Protein AF-A0A3S3PMS1-F1 (afdb_monomer_lite)

pLDDT: mean 74.76, std 13.11, range [43.78, 96.06]

Structure (mmCIF, N/CA/C/O backbone):
data_AF-A0A3S3PMS1-F1
#
_entry.id   AF-A0A3S3PMS1-F1
#
loop_
_atom_site.group_PDB
_atom_site.id
_atom_site.type_symbol
_atom_site.label_atom_id
_atom_site.label_alt_id
_atom_site.label_comp_id
_atom_site.label_asym_id
_atom_site.label_ent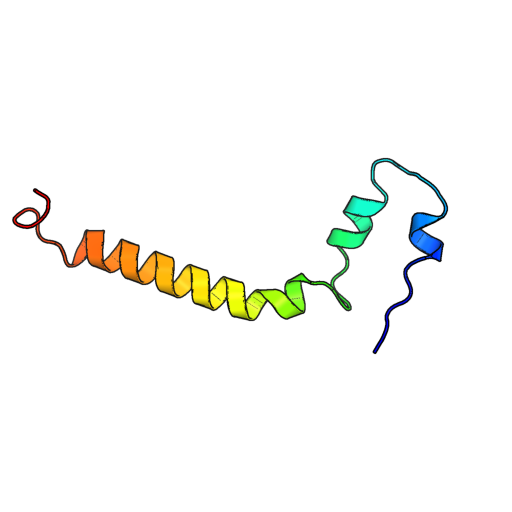ity_id
_atom_site.label_seq_id
_atom_site.pdbx_PDB_ins_code
_atom_site.Cartn_x
_atom_site.Cartn_y
_atom_site.Cartn_z
_atom_site.occupancy
_atom_site.B_iso_or_equiv
_atom_site.auth_seq_id
_atom_site.auth_comp_id
_atom_site.auth_asym_id
_atom_site.auth_atom_id
_atom_site.pdbx_PDB_model_num
ATOM 1 N N . MET A 1 1 ? 20.599 -10.998 -5.674 1.00 43.78 1 MET A N 1
ATOM 2 C CA . MET A 1 1 ? 20.865 -10.947 -7.131 1.00 43.78 1 MET A CA 1
ATOM 3 C C . MET A 1 1 ? 20.726 -9.513 -7.604 1.00 43.78 1 MET A C 1
ATOM 5 O O . MET A 1 1 ? 19.672 -8.925 -7.395 1.00 43.78 1 MET A O 1
ATOM 9 N N . THR A 1 2 ? 21.770 -8.958 -8.209 1.00 69.75 2 THR A N 1
ATOM 10 C CA . THR A 1 2 ? 21.769 -7.635 -8.844 1.00 69.75 2 THR A CA 1
ATOM 11 C C . THR A 1 2 ? 21.142 -7.731 -10.236 1.00 69.75 2 THR A C 1
ATOM 13 O O . THR A 1 2 ? 21.480 -8.614 -11.020 1.00 69.75 2 THR A O 1
ATOM 16 N N . VAL A 1 3 ? 20.186 -6.853 -10.538 1.00 63.97 3 VAL A N 1
ATOM 17 C CA . VAL A 1 3 ? 19.554 -6.769 -11.863 1.00 63.97 3 VAL A CA 1
ATOM 18 C C . VAL A 1 3 ? 20.105 -5.531 -12.560 1.00 63.97 3 VAL A C 1
ATOM 20 O O . VAL A 1 3 ? 19.845 -4.417 -12.122 1.00 63.97 3 VAL A O 1
ATOM 23 N N . THR A 1 4 ? 20.865 -5.713 -13.639 1.00 72.00 4 THR A N 1
ATOM 24 C CA . THR A 1 4 ? 21.481 -4.609 -14.391 1.00 72.00 4 THR A CA 1
ATOM 25 C C . THR A 1 4 ? 20.486 -4.023 -15.397 1.00 72.00 4 THR A C 1
ATOM 27 O O . THR A 1 4 ? 20.060 -4.709 -16.325 1.00 72.00 4 THR A O 1
ATOM 30 N N . TYR A 1 5 ? 20.104 -2.752 -15.233 1.00 66.75 5 TYR A N 1
ATOM 31 C CA . TYR A 1 5 ? 19.148 -2.040 -16.105 1.00 66.75 5 TYR A CA 1
ATOM 32 C C . TYR A 1 5 ? 19.770 -0.874 -16.899 1.00 66.75 5 TYR A C 1
ATOM 34 O O . TYR A 1 5 ? 19.055 -0.175 -17.617 1.00 66.75 5 TYR A O 1
ATOM 42 N N . SER A 1 6 ? 21.096 -0.702 -16.838 1.00 67.44 6 SER A N 1
ATOM 43 C CA . SER A 1 6 ? 21.857 0.401 -17.455 1.00 67.44 6 SER A CA 1
ATOM 44 C C . SER A 1 6 ? 21.627 0.535 -18.969 1.00 67.44 6 SER A C 1
ATOM 46 O O . SER A 1 6 ? 21.475 1.638 -19.484 1.00 67.44 6 SER A O 1
ATOM 48 N N . LEU A 1 7 ? 21.507 -0.592 -19.679 1.00 64.31 7 LEU A N 1
ATOM 49 C CA . LEU A 1 7 ? 21.246 -0.636 -21.125 1.00 64.31 7 LEU A CA 1
ATOM 50 C C . LEU A 1 7 ? 19.838 -0.149 -21.515 1.00 64.31 7 LEU A C 1
ATOM 52 O O . LEU A 1 7 ? 19.653 0.364 -22.614 1.00 64.31 7 LEU A O 1
ATOM 56 N N . ASN A 1 8 ? 18.848 -0.266 -20.622 1.00 61.81 8 ASN A N 1
ATOM 57 C CA . ASN A 1 8 ? 17.466 0.142 -20.906 1.00 61.81 8 ASN A CA 1
ATOM 58 C C . ASN A 1 8 ? 17.226 1.648 -20.714 1.00 61.81 8 ASN A C 1
ATOM 60 O O . ASN A 1 8 ? 16.240 2.170 -21.231 1.00 61.81 8 ASN A O 1
ATOM 64 N N . VAL A 1 9 ? 18.120 2.346 -20.005 1.00 62.19 9 VAL A N 1
ATOM 65 C CA . VAL A 1 9 ? 18.053 3.804 -19.776 1.00 62.19 9 VAL A CA 1
ATOM 66 C C . VAL A 1 9 ? 18.974 4.577 -20.736 1.00 62.19 9 VAL A C 1
ATOM 68 O O . VAL A 1 9 ? 18.870 5.792 -20.847 1.00 62.19 9 VAL A O 1
ATOM 71 N N . ALA A 1 10 ? 19.813 3.886 -21.51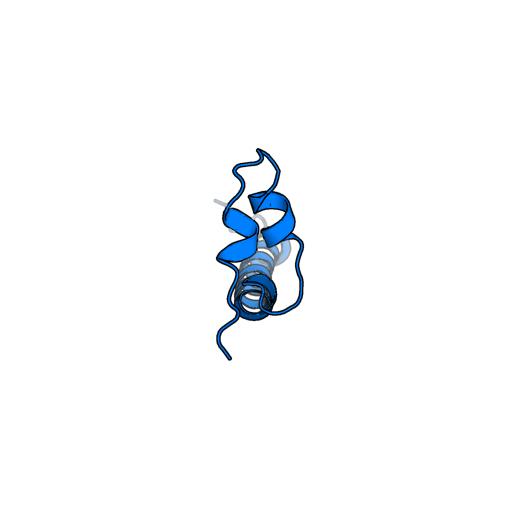6 1.00 67.25 10 ALA A N 1
ATOM 72 C CA . ALA A 1 10 ? 20.767 4.508 -22.440 1.00 67.25 10 ALA A CA 1
ATOM 73 C C . ALA A 1 10 ? 20.123 5.358 -23.561 1.00 67.25 10 ALA A C 1
ATOM 75 O O . ALA A 1 10 ? 20.788 6.210 -24.143 1.00 67.25 10 ALA A O 1
ATOM 76 N N . LYS A 1 11 ? 18.829 5.166 -23.866 1.00 64.31 11 LYS A N 1
ATOM 77 C CA . LYS A 1 11 ? 18.049 6.052 -24.748 1.00 64.31 11 LYS A CA 1
ATOM 78 C C . LYS A 1 11 ? 16.969 6.769 -23.942 1.00 64.31 11 LYS A C 1
ATOM 80 O O . LYS A 1 11 ? 15.990 6.146 -23.531 1.00 64.31 11 LYS A O 1
ATOM 85 N N . ALA A 1 12 ? 17.115 8.082 -23.775 1.00 62.31 12 ALA A N 1
ATOM 86 C CA . ALA A 1 12 ? 16.120 8.922 -23.120 1.00 62.31 12 ALA A CA 1
ATOM 87 C C . ALA A 1 12 ? 14.827 8.975 -23.958 1.00 62.31 12 ALA A C 1
ATOM 89 O O . ALA A 1 12 ? 14.739 9.657 -24.977 1.00 62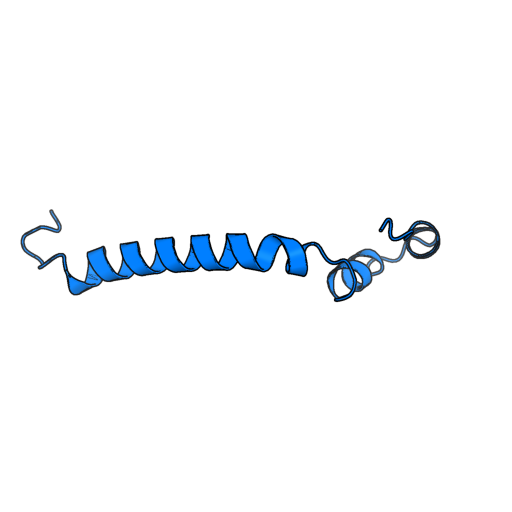.31 12 ALA A O 1
ATOM 90 N N . ARG A 1 13 ? 13.813 8.214 -23.541 1.00 67.94 13 ARG A N 1
ATOM 91 C CA . ARG A 1 13 ? 12.429 8.309 -24.027 1.00 67.94 13 ARG A CA 1
ATOM 92 C C . ARG A 1 13 ? 11.542 8.695 -22.848 1.00 67.94 13 ARG A C 1
ATOM 94 O O . ARG A 1 13 ? 11.683 8.102 -21.782 1.00 67.94 13 ARG A O 1
ATOM 101 N N . LEU A 1 14 ? 10.585 9.603 -23.062 1.00 67.06 14 LEU A N 1
ATOM 102 C CA . LEU A 1 14 ? 9.619 10.064 -22.046 1.00 67.06 14 LEU A CA 1
ATOM 103 C C . LEU A 1 14 ? 8.940 8.911 -21.277 1.00 67.06 14 LEU A C 1
ATOM 105 O O . LEU A 1 14 ? 8.714 9.010 -20.079 1.00 67.06 14 LEU A O 1
ATOM 109 N N . CYS A 1 15 ? 8.681 7.779 -21.939 1.00 68.38 15 CYS A N 1
ATOM 110 C CA . CYS A 1 15 ? 8.027 6.605 -21.346 1.00 68.38 15 CYS A CA 1
ATOM 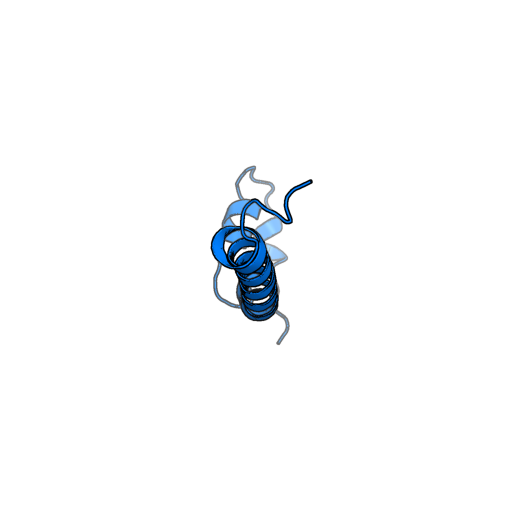111 C C . CYS A 1 15 ? 8.997 5.452 -20.986 1.00 68.38 15 CYS A C 1
ATOM 113 O O . CYS A 1 15 ? 8.572 4.322 -20.738 1.00 68.38 15 CYS A O 1
ATOM 115 N N . GLY A 1 16 ? 10.314 5.697 -20.996 1.00 71.25 16 GLY A N 1
ATOM 116 C CA . GLY A 1 16 ? 11.333 4.685 -20.682 1.00 71.25 16 GLY A CA 1
ATOM 117 C C . GLY A 1 16 ? 11.275 4.229 -19.222 1.00 71.25 16 GLY A C 1
ATOM 118 O O . GLY A 1 16 ? 11.228 3.032 -18.950 1.00 71.25 16 GLY A O 1
ATOM 119 N N . PHE A 1 17 ? 11.174 5.181 -18.289 1.00 71.69 17 PHE A N 1
ATOM 120 C CA . PHE A 1 17 ? 11.055 4.904 -16.853 1.00 71.69 17 PHE A CA 1
ATOM 121 C C . PHE A 1 17 ? 9.708 4.275 -16.467 1.00 71.69 17 PHE A C 1
ATOM 123 O O . PHE A 1 17 ? 9.676 3.365 -15.646 1.00 71.69 17 PHE A O 1
ATOM 130 N N . ALA A 1 18 ? 8.605 4.662 -17.115 1.00 74.12 18 ALA A N 1
ATOM 131 C CA . ALA A 1 18 ? 7.297 4.041 -16.879 1.00 74.12 18 ALA A CA 1
ATOM 132 C C . ALA A 1 18 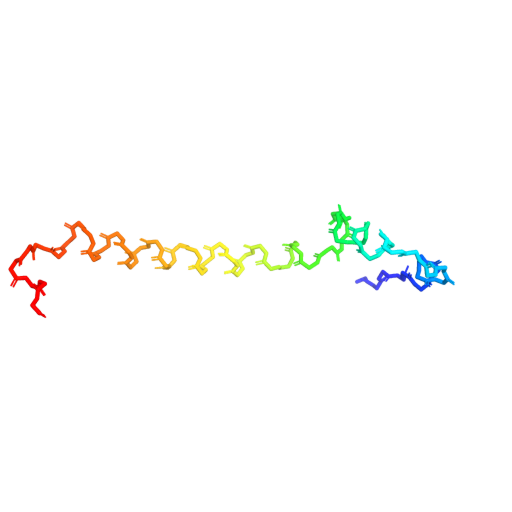? 7.295 2.532 -17.212 1.00 74.12 18 ALA A C 1
ATOM 134 O O . ALA A 1 18 ? 6.717 1.728 -16.480 1.00 74.12 18 ALA A O 1
ATOM 135 N N . LYS A 1 19 ? 8.021 2.116 -18.263 1.00 70.69 19 LYS A N 1
ATOM 136 C CA . LYS A 1 19 ? 8.226 0.691 -18.588 1.00 70.69 19 LYS A CA 1
ATOM 137 C C . LYS A 1 19 ? 9.034 -0.068 -17.532 1.00 70.69 19 LYS A C 1
ATOM 139 O O . LYS A 1 19 ? 8.850 -1.276 -17.393 1.00 70.69 19 LYS A O 1
ATOM 144 N N . LEU A 1 20 ? 9.921 0.610 -16.802 1.00 72.38 20 LEU A N 1
ATOM 145 C CA . LEU A 1 20 ? 10.670 0.013 -15.693 1.00 72.38 20 LEU A CA 1
ATOM 146 C C . LEU A 1 20 ? 9.774 -0.226 -14.471 1.00 72.38 20 LEU A C 1
ATOM 148 O O . LEU A 1 20 ? 9.914 -1.272 -13.839 1.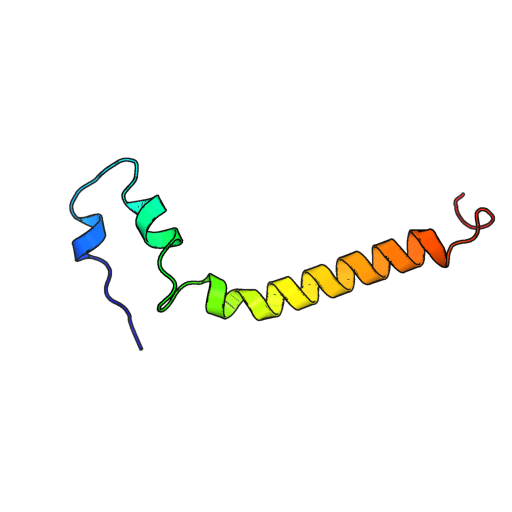00 72.38 20 LEU A O 1
ATOM 152 N N . LEU A 1 21 ? 8.815 0.666 -14.188 1.00 74.38 21 LEU A N 1
ATOM 153 C CA . LEU A 1 21 ? 7.845 0.468 -13.101 1.00 74.38 21 LEU A CA 1
ATOM 154 C C . LEU A 1 21 ? 6.955 -0.764 -13.347 1.00 74.38 21 LEU A C 1
ATOM 156 O O . LEU A 1 21 ? 6.746 -1.559 -12.438 1.00 74.38 21 LEU A O 1
ATOM 160 N N . GLY A 1 22 ? 6.491 -0.991 -14.579 1.00 72.12 22 GLY A N 1
ATOM 161 C CA . GLY A 1 22 ? 5.609 -2.127 -14.898 1.00 72.12 22 GLY A CA 1
ATOM 162 C C . GLY A 1 22 ? 6.263 -3.520 -14.857 1.00 72.12 22 GLY A C 1
ATOM 163 O O . GLY A 1 22 ? 5.585 -4.529 -15.055 1.00 72.12 22 GLY A O 1
ATOM 164 N N . ARG A 1 23 ? 7.579 -3.627 -14.637 1.00 71.88 23 ARG A N 1
ATOM 165 C CA . ARG A 1 23 ? 8.298 -4.909 -14.690 1.00 71.88 23 ARG A CA 1
ATOM 166 C C . ARG A 1 23 ? 8.227 -5.627 -13.340 1.00 71.88 23 ARG A C 1
ATOM 168 O O . ARG A 1 23 ? 8.762 -5.138 -12.362 1.00 71.88 23 ARG A O 1
ATOM 175 N N . TRP A 1 24 ? 7.637 -6.825 -13.294 1.00 65.12 24 TRP A N 1
ATOM 176 C CA . TRP A 1 24 ? 7.414 -7.595 -12.051 1.00 65.12 24 TRP A CA 1
ATOM 177 C C . TRP A 1 24 ? 8.677 -8.262 -11.459 1.00 65.12 24 TRP A C 1
ATOM 179 O O . TRP A 1 24 ? 8.832 -8.366 -10.240 1.00 65.12 24 TRP A O 1
ATOM 189 N N . ARG A 1 25 ? 9.620 -8.723 -12.299 1.00 65.75 25 ARG A N 1
ATOM 190 C CA . ARG A 1 25 ? 10.869 -9.364 -11.830 1.00 65.75 25 ARG A CA 1
ATOM 191 C C . ARG A 1 25 ? 11.817 -8.323 -11.221 1.00 65.75 25 ARG A C 1
ATOM 193 O O . ARG A 1 25 ? 12.379 -7.519 -11.957 1.00 65.75 25 ARG A O 1
ATOM 200 N N . GLY A 1 26 ? 12.046 -8.411 -9.909 1.00 68.50 26 GLY A N 1
ATOM 201 C CA . GLY A 1 26 ? 12.988 -7.549 -9.181 1.00 68.50 26 GLY A CA 1
ATOM 202 C C . GLY A 1 26 ? 12.441 -6.161 -8.847 1.00 68.50 26 GLY A C 1
ATOM 203 O O . GLY A 1 26 ? 13.218 -5.274 -8.512 1.00 68.50 26 GLY A O 1
ATOM 204 N N . SER A 1 27 ? 11.125 -5.965 -8.953 1.00 76.06 27 SER A N 1
ATOM 205 C CA . SER A 1 27 ? 10.511 -4.679 -8.645 1.00 76.06 27 SER A CA 1
ATOM 206 C C . SER A 1 27 ? 10.476 -4.393 -7.152 1.00 76.06 27 SER A C 1
ATOM 208 O O . SER A 1 27 ? 10.263 -5.301 -6.341 1.00 76.06 27 SER A O 1
ATOM 210 N N . ILE A 1 28 ? 10.557 -3.105 -6.818 1.00 79.44 28 ILE A N 1
ATOM 211 C CA . ILE A 1 28 ? 10.311 -2.575 -5.474 1.00 79.44 28 ILE A CA 1
ATOM 212 C C . ILE A 1 28 ? 8.944 -3.038 -4.963 1.00 79.44 28 ILE A C 1
ATOM 214 O O . ILE A 1 28 ? 8.826 -3.337 -3.781 1.00 79.44 28 ILE A O 1
ATOM 218 N N . TYR A 1 29 ? 7.946 -3.216 -5.839 1.00 79.94 29 TYR A N 1
ATOM 219 C CA . TYR A 1 29 ? 6.628 -3.721 -5.440 1.00 79.94 29 TYR A CA 1
ATOM 220 C C . TYR A 1 29 ? 6.696 -5.072 -4.726 1.00 79.94 29 TYR A C 1
ATOM 222 O O . TYR A 1 29 ? 5.976 -5.272 -3.759 1.00 79.94 29 TYR A O 1
ATOM 230 N N . LYS A 1 30 ? 7.584 -5.990 -5.131 1.00 76.88 30 LYS A N 1
ATOM 231 C CA . LYS A 1 30 ? 7.681 -7.311 -4.488 1.00 76.88 30 LYS A CA 1
ATOM 232 C C . LYS A 1 30 ? 8.270 -7.228 -3.078 1.00 76.88 30 LYS A C 1
ATOM 234 O O . LYS A 1 30 ? 7.924 -8.044 -2.229 1.00 76.88 30 LYS A O 1
ATOM 239 N N . LEU A 1 31 ? 9.148 -6.254 -2.845 1.00 82.00 31 LEU A N 1
ATOM 240 C CA . LEU A 1 31 ? 9.730 -5.991 -1.532 1.00 82.00 31 LEU A CA 1
ATOM 241 C C . LEU A 1 31 ? 8.738 -5.225 -0.644 1.00 82.00 31 LEU A C 1
ATOM 243 O O . LEU A 1 31 ? 8.503 -5.602 0.498 1.00 82.00 31 LEU A O 1
ATOM 247 N N . LEU A 1 32 ? 8.117 -4.185 -1.201 1.00 86.19 32 LEU A N 1
ATOM 248 C CA . LEU A 1 32 ? 7.268 -3.244 -0.480 1.00 86.19 32 LEU A CA 1
ATOM 249 C C . LEU A 1 32 ? 5.845 -3.765 -0.248 1.00 86.19 32 LEU A C 1
ATOM 251 O O . LEU A 1 32 ? 5.164 -3.260 0.635 1.00 86.19 32 LEU A O 1
ATOM 255 N N . TYR A 1 33 ? 5.386 -4.778 -0.993 1.00 86.81 33 TYR A N 1
ATOM 256 C CA . TYR A 1 33 ? 4.031 -5.324 -0.849 1.00 86.81 33 TYR A CA 1
ATOM 257 C C . TYR A 1 33 ? 3.725 -5.745 0.592 1.00 86.81 33 TYR A C 1
ATOM 259 O O . TYR A 1 33 ? 2.624 -5.510 1.075 1.00 86.81 33 TYR A O 1
ATOM 267 N N . ARG A 1 34 ? 4.705 -6.313 1.308 1.00 88.06 34 ARG A N 1
ATOM 268 C CA . ARG A 1 34 ? 4.514 -6.746 2.699 1.00 88.06 34 ARG A CA 1
ATOM 269 C C . ARG A 1 34 ? 4.288 -5.560 3.640 1.00 88.06 34 ARG A C 1
ATOM 271 O O . ARG A 1 34 ? 3.317 -5.564 4.388 1.00 88.06 34 ARG A O 1
ATOM 278 N N . GLU A 1 35 ? 5.125 -4.531 3.531 1.00 89.94 35 GLU A N 1
ATOM 279 C CA . GLU A 1 35 ? 5.013 -3.295 4.318 1.00 89.94 35 GLU A CA 1
ATOM 280 C C . GLU A 1 35 ? 3.733 -2.519 3.979 1.00 89.94 35 GLU A C 1
ATOM 282 O O . GLU A 1 35 ? 3.023 -2.067 4.874 1.00 89.94 35 GLU A O 1
ATOM 287 N N . MET A 1 36 ? 3.377 -2.425 2.691 1.00 91.69 36 MET A N 1
ATOM 288 C CA . MET A 1 36 ? 2.143 -1.767 2.248 1.00 91.69 36 MET A CA 1
ATOM 289 C C . MET A 1 36 ? 0.899 -2.467 2.793 1.00 91.69 36 MET A C 1
ATOM 291 O O . MET A 1 36 ? -0.023 -1.796 3.247 1.00 91.69 36 MET A O 1
ATOM 295 N N . VAL A 1 37 ? 0.871 -3.804 2.787 1.00 93.12 37 VAL A N 1
ATOM 296 C CA . VAL A 1 37 ? -0.255 -4.569 3.342 1.00 93.12 37 VAL A CA 1
ATOM 297 C C . VAL A 1 37 ? -0.384 -4.334 4.846 1.00 93.12 37 VAL A C 1
ATOM 299 O O . VAL A 1 37 ? -1.496 -4.111 5.316 1.00 93.12 37 VAL A O 1
ATOM 302 N N . ILE A 1 38 ? 0.725 -4.327 5.593 1.00 95.12 38 ILE A N 1
ATOM 303 C CA . ILE A 1 38 ? 0.712 -4.048 7.038 1.00 95.12 38 ILE A CA 1
ATOM 304 C C . ILE A 1 38 ? 0.210 -2.625 7.306 1.00 95.12 38 ILE A C 1
ATOM 306 O O . ILE A 1 38 ? -0.676 -2.431 8.138 1.00 95.12 38 ILE A O 1
ATOM 310 N N . PHE A 1 39 ? 0.720 -1.638 6.567 1.00 93.62 39 PHE A N 1
ATOM 311 C CA . PHE A 1 39 ? 0.298 -0.246 6.699 1.00 93.62 39 PHE A CA 1
ATOM 312 C C . PHE A 1 39 ? -1.191 -0.064 6.383 1.00 93.62 39 PHE A C 1
ATOM 314 O O . PHE A 1 39 ? -1.916 0.554 7.160 1.00 93.62 39 PHE A O 1
ATOM 321 N N . CYS A 1 40 ? -1.675 -0.649 5.284 1.00 95.75 40 CYS A N 1
ATOM 322 C CA . CYS A 1 40 ? -3.093 -0.616 4.937 1.00 95.75 40 CYS A CA 1
ATOM 323 C C . CYS A 1 40 ? -3.950 -1.316 5.995 1.00 95.75 40 CYS A C 1
ATOM 325 O O . CYS A 1 40 ? -4.973 -0.767 6.389 1.00 95.75 40 CYS A O 1
ATOM 327 N N . ALA A 1 41 ? -3.544 -2.492 6.481 1.00 95.81 41 ALA A N 1
ATOM 328 C CA . ALA A 1 41 ? -4.289 -3.222 7.503 1.00 95.81 41 ALA A CA 1
ATOM 329 C C . ALA A 1 41 ? -4.418 -2.415 8.804 1.00 95.81 41 ALA A C 1
ATOM 331 O O . ALA A 1 41 ? -5.513 -2.331 9.354 1.00 95.81 41 ALA A O 1
ATOM 332 N N . LEU A 1 42 ? -3.334 -1.775 9.257 1.00 96.06 42 LEU A N 1
ATOM 333 C CA . LEU A 1 42 ? -3.351 -0.883 10.420 1.00 96.06 42 LEU A CA 1
ATOM 334 C C . LEU A 1 42 ? -4.218 0.356 10.177 1.00 96.06 42 LEU A C 1
ATOM 336 O O . LEU A 1 42 ? -5.035 0.721 11.014 1.00 96.06 42 LEU A O 1
ATOM 340 N N . TYR A 1 43 ? -4.085 0.998 9.018 1.00 94.81 43 TYR A N 1
ATOM 341 C CA . TYR A 1 43 ? -4.885 2.176 8.694 1.00 94.81 43 TYR A CA 1
ATOM 342 C C . TYR A 1 43 ? -6.386 1.856 8.658 1.00 94.81 43 TYR A C 1
ATOM 344 O O . TYR A 1 43 ? -7.200 2.568 9.251 1.00 94.81 43 TYR A O 1
ATOM 352 N N . TYR A 1 44 ? -6.759 0.754 8.004 1.00 93.88 44 TYR A N 1
ATOM 353 C CA . TYR A 1 44 ? -8.147 0.315 7.943 1.00 93.88 44 TYR A CA 1
ATOM 354 C C . TYR A 1 44 ? -8.666 -0.158 9.294 1.00 93.88 44 TYR A C 1
ATOM 356 O O . TYR A 1 44 ? -9.819 0.129 9.601 1.00 93.88 44 TYR A O 1
ATOM 364 N N . SER A 1 45 ? -7.852 -0.821 10.121 1.00 93.06 45 SER A N 1
ATOM 365 C CA . SER A 1 45 ? -8.285 -1.216 11.464 1.00 93.06 45 SER A CA 1
ATOM 366 C C . SER A 1 45 ? -8.578 0.008 12.329 1.00 93.06 45 SER A C 1
ATOM 368 O O . SER A 1 45 ? -9.642 0.059 12.941 1.00 93.06 45 SER A O 1
ATOM 370 N N . LEU A 1 46 ? -7.723 1.037 12.305 1.00 90.06 46 LEU A N 1
ATOM 371 C CA . LEU A 1 46 ? -7.972 2.305 13.001 1.00 90.06 46 LEU A CA 1
ATOM 372 C C . LEU A 1 46 ? -9.214 3.021 12.460 1.00 90.06 46 LEU A C 1
ATOM 374 O O . LEU A 1 46 ? -10.041 3.492 13.238 1.00 90.06 46 LEU A O 1
ATOM 378 N N . SER A 1 47 ? -9.374 3.078 11.136 1.00 88.69 47 SER A N 1
ATOM 379 C CA . SER A 1 47 ? -10.558 3.673 10.506 1.00 88.69 47 SER A CA 1
ATOM 380 C C . SER A 1 47 ? -11.839 2.933 10.903 1.00 88.69 47 SER A C 1
ATOM 382 O O . SER A 1 47 ? -12.851 3.557 11.219 1.00 88.69 47 SER A O 1
ATOM 384 N N . PHE A 1 48 ? -11.789 1.601 10.953 1.00 90.50 48 PHE A N 1
ATOM 385 C CA . PHE A 1 48 ? -12.910 0.758 11.350 1.00 90.50 48 PHE A CA 1
ATOM 386 C C . PHE A 1 48 ? -13.239 0.925 12.837 1.00 90.50 48 PHE A C 1
ATOM 388 O O . PHE A 1 48 ? -14.397 1.128 13.187 1.00 90.50 48 PHE A O 1
ATOM 395 N N . LEU A 1 49 ? -12.227 0.934 13.707 1.00 86.94 49 LEU A N 1
ATOM 396 C CA . LEU A 1 49 ? -12.377 1.223 15.135 1.00 86.94 49 LEU A CA 1
ATOM 397 C C . LEU A 1 49 ? -13.034 2.591 15.356 1.00 86.94 49 LEU A C 1
ATOM 399 O O . LEU A 1 49 ? -14.021 2.688 16.083 1.00 86.94 49 LEU A O 1
ATOM 403 N N . TYR A 1 50 ? -12.560 3.632 14.669 1.00 81.31 50 TYR A N 1
ATOM 404 C CA . TYR A 1 50 ? -13.141 4.974 14.759 1.00 81.31 50 TYR A CA 1
ATOM 405 C C . TYR A 1 50 ? -14.601 5.027 14.292 1.00 81.31 50 TYR A C 1
ATOM 407 O O . TYR A 1 50 ? -15.406 5.785 14.824 1.00 81.31 50 TYR A O 1
ATOM 415 N N . ARG A 1 51 ? -14.955 4.242 13.273 1.00 76.12 51 ARG A N 1
ATOM 416 C CA . ARG A 1 51 ? -16.253 4.349 12.601 1.00 76.12 51 ARG A CA 1
ATOM 417 C C . ARG A 1 51 ? -17.324 3.428 13.185 1.00 76.12 51 ARG A C 1
ATOM 419 O O . ARG A 1 51 ? -18.494 3.781 13.119 1.00 76.12 51 ARG A O 1
ATOM 426 N N . TYR A 1 52 ? -16.931 2.283 13.743 1.00 74.81 52 TYR A N 1
ATOM 427 C CA . TYR A 1 52 ? -17.849 1.265 14.266 1.00 74.81 52 TYR A CA 1
ATOM 428 C C . TYR A 1 52 ? -17.773 1.080 15.782 1.00 74.81 52 TYR A C 1
ATOM 430 O O . TYR A 1 52 ? -18.777 0.713 16.384 1.00 74.81 52 TYR A O 1
ATOM 438 N N . LEU A 1 53 ? -16.613 1.312 16.408 1.00 65.50 53 LEU A N 1
ATOM 439 C CA . LEU A 1 53 ? -16.455 1.143 17.857 1.00 65.50 53 LEU A CA 1
ATOM 440 C C . LEU A 1 53 ? -16.700 2.453 18.618 1.00 65.50 53 LEU A C 1
ATOM 442 O O . LEU A 1 53 ? -17.188 2.433 19.747 1.00 65.50 53 LEU A O 1
ATOM 446 N N . LEU A 1 54 ? -16.405 3.598 17.995 1.00 59.38 54 LEU A N 1
ATOM 447 C CA . LEU A 1 54 ? -16.666 4.910 18.576 1.00 59.38 54 LEU A CA 1
ATOM 448 C C . LEU A 1 54 ? -18.137 5.302 18.357 1.00 59.38 54 LEU A C 1
ATOM 450 O O . LEU A 1 54 ? -18.496 5.968 17.388 1.00 59.38 54 LEU A O 1
ATOM 454 N N . SER A 1 55 ? -18.992 4.852 19.278 1.00 57.75 55 SER A N 1
ATOM 455 C CA . SER A 1 55 ? -20.349 5.375 19.464 1.00 57.75 55 SER A CA 1
ATOM 456 C C . SER A 1 55 ? -20.315 6.910 19.510 1.00 57.75 55 SER A C 1
ATOM 458 O O . SER A 1 55 ? -19.411 7.491 20.114 1.00 57.75 55 SER A O 1
ATOM 460 N N . GLU A 1 56 ? -21.301 7.561 18.884 1.00 57.62 56 GLU A N 1
ATOM 461 C CA . GLU A 1 56 ? -21.454 9.023 18.729 1.00 57.62 56 GLU A CA 1
ATOM 462 C C . GLU A 1 56 ? -21.283 9.828 20.040 1.00 57.62 56 GLU A C 1
ATOM 464 O O . GLU A 1 56 ? -21.039 11.028 20.001 1.00 57.62 56 GLU A O 1
ATOM 469 N N . ALA A 1 57 ? -21.317 9.177 21.207 1.00 56.69 57 ALA A N 1
ATOM 470 C CA . ALA A 1 57 ? -21.007 9.767 22.511 1.00 56.69 57 ALA A CA 1
ATOM 471 C C . ALA A 1 57 ? -19.511 10.100 22.755 1.00 56.69 57 ALA A C 1
ATOM 473 O O . ALA A 1 57 ? -19.199 10.817 23.705 1.00 56.69 57 ALA A O 1
ATOM 474 N N . GLN A 1 58 ? -18.578 9.582 21.946 1.00 55.31 58 GLN A N 1
ATOM 475 C CA . GLN A 1 58 ? -17.126 9.820 22.074 1.00 55.31 58 GLN A CA 1
ATOM 476 C C . GLN A 1 58 ? -16.518 10.627 20.912 1.00 55.31 58 GLN A C 1
ATOM 478 O O . GLN A 1 58 ? -15.345 10.988 20.968 1.00 55.31 58 GLN A O 1
ATOM 483 N N . LYS A 1 59 ? -17.302 10.954 19.877 1.00 54.62 59 LYS A N 1
ATOM 484 C CA . LYS A 1 59 ? -16.940 11.970 18.877 1.00 54.62 59 LYS A CA 1
ATOM 485 C C . LYS A 1 59 ? -17.319 13.347 19.422 1.00 54.62 59 LYS A C 1
ATOM 487 O O . LYS A 1 59 ? -18.370 13.883 19.080 1.00 54.62 59 LYS A O 1
ATOM 492 N N . LYS A 1 60 ? -16.496 13.901 20.304 1.00 54.81 60 LYS A N 1
ATOM 493 C CA . LYS A 1 60 ? -16.583 15.313 20.680 1.00 54.81 60 LYS A CA 1
ATOM 494 C C . LYS A 1 60 ? -15.273 16.006 20.358 1.00 54.81 60 LYS A C 1
ATOM 496 O O . LYS A 1 60 ? -14.223 15.370 20.590 1.00 54.81 60 LYS A O 1
#

Secondary structure (DSSP, 8-state):
-----HHHHSS--TTHHHHHHT--TT-HHHHHHHHHHHHHHHHHHHHHIIIIIS-TTS--

Radius of gyration: 20.44 Å; chains: 1; bounding box: 43×26×47 Å

Foldseek 3Di:
DDDDCPVQPPDDDPCSVVVVQPDPPPHPCVVCVVVVVVVVVVVVVVVCCVPPVDDPVNPD

InterPro domains:
  IPR000615 Bestrophin [PTHR10736] (1-60)
  IPR021134 Bestrophin-like [PF01062] (1-60)

Sequence (60 aa):
MTVTYSLNVAKARLCGFAKLLGRWRGSIYKLLYREMVIFCALYYSLSFLYRYLLSEAQKK

Organism: NCBI:txid1965070